Protein AF-A0A7L1PHQ7-F1 (afdb_monomer_lite)

Sequence (65 aa):
QPPEWIRFHRYHGHSATIWSLGVLLYNVVCGDVPFEQDEDIIRGQLFFRRRISLECQHLIKWCLS

Foldseek 3Di:
DALCCVVPVDDDPVLVVLLVVLQVLLCVVQVDGQDDDSVCLNVLDGDRPDDDDPVSVVSSSVSSD

Organism: Oriolus oriolus (NCBI:txid181099)

Secondary structure (DSSP, 8-state):
--HHHHHHS---HHHHHHHHHHHHHHHHHHSS-S-SSHHHHHHT-----S---HHHHHHHHHHT-

Radius of gyration: 11.47 Å; chains: 1; bounding box: 25×22×30 Å

InterPro domains:
  IPR000719 Protein kinase domain [PF00069] (2-64)
  IPR000719 Protein kinase domain [PS50011] (1-65)
  IPR011009 Protein kinase-like domain superfamily [SSF56112] (2-64)
  IPR051138 PIM Serine/Threonine Kinase [PTHR22984] (2-65)

pLDDT: mean 95.13, std 2.51, range [87.12, 98.31]

Structure (mmCIF, N/CA/C/O backbone):
data_AF-A0A7L1PHQ7-F1
#
_entry.id   AF-A0A7L1PHQ7-F1
#
loop_
_atom_site.group_PDB
_atom_site.id
_atom_site.type_symbol
_atom_site.label_atom_id
_atom_site.label_alt_id
_atom_site.label_comp_id
_atom_site.label_asym_id
_atom_site.label_entity_id
_atom_site.label_seq_id
_atom_site.pdbx_PDB_ins_code
_atom_site.Cartn_x
_atom_site.Cartn_y
_atom_site.Cartn_z
_atom_site.occupancy
_atom_site.B_iso_or_equiv
_atom_site.auth_seq_id
_atom_site.auth_comp_id
_atom_site.auth_asym_id
_atom_site.auth_atom_id
_atom_site.pdbx_PDB_model_num
ATOM 1 N N . GLN A 1 1 ? -1.175 0.945 -9.411 1.00 89.31 1 GLN A N 1
ATOM 2 C CA . GLN A 1 1 ? -0.071 0.199 -10.064 1.00 89.31 1 GLN A CA 1
ATOM 3 C C . GLN A 1 1 ? 1.061 0.046 -9.052 1.00 89.31 1 GLN A C 1
ATOM 5 O O . GLN A 1 1 ? 1.055 0.822 -8.102 1.00 89.31 1 GLN A O 1
ATOM 10 N N . PRO A 1 2 ? 1.966 -0.938 -9.174 1.00 94.44 2 PRO A N 1
ATOM 11 C CA . PRO A 1 2 ? 3.077 -1.070 -8.236 1.00 94.44 2 PRO A CA 1
ATOM 12 C C . PRO A 1 2 ? 4.170 -0.013 -8.527 1.00 94.44 2 PRO A C 1
ATOM 14 O O . PRO A 1 2 ? 4.282 0.448 -9.671 1.00 94.44 2 PRO A O 1
ATOM 17 N N . PRO A 1 3 ? 4.949 0.423 -7.522 1.00 94.31 3 PRO A N 1
ATOM 18 C CA . PRO A 1 3 ? 5.857 1.570 -7.636 1.00 94.31 3 PRO A CA 1
ATOM 19 C C . PRO A 1 3 ? 6.957 1.389 -8.692 1.00 94.31 3 PRO A C 1
ATOM 21 O O . PRO A 1 3 ? 7.373 2.360 -9.327 1.00 94.31 3 PRO A O 1
ATOM 24 N N . GLU A 1 4 ? 7.417 0.161 -8.933 1.00 94.38 4 GLU A N 1
ATOM 25 C CA . GLU A 1 4 ? 8.415 -0.152 -9.958 1.00 94.38 4 GLU A CA 1
ATOM 26 C C . GLU A 1 4 ? 7.904 0.093 -11.382 1.00 94.38 4 GLU A C 1
ATOM 28 O O . G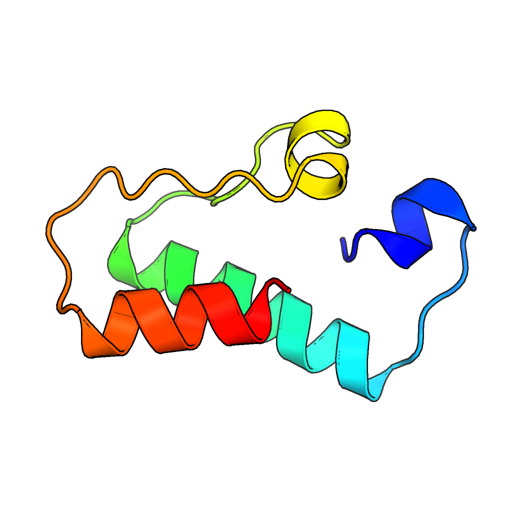LU A 1 4 ? 8.671 0.516 -12.250 1.00 94.38 4 GLU A O 1
ATOM 33 N N . TRP A 1 5 ? 6.601 -0.086 -11.614 1.00 95.62 5 TRP A N 1
ATOM 34 C CA . TRP A 1 5 ? 5.994 0.243 -12.898 1.00 95.62 5 TRP A CA 1
ATOM 35 C C . TRP A 1 5 ? 5.995 1.753 -13.127 1.00 95.62 5 TRP A C 1
ATOM 37 O O . TRP A 1 5 ? 6.399 2.199 -14.195 1.00 95.62 5 TRP A O 1
ATOM 47 N N . ILE A 1 6 ? 5.625 2.535 -12.112 1.00 93.62 6 ILE A N 1
ATOM 48 C CA . ILE A 1 6 ? 5.589 4.001 -12.204 1.00 93.62 6 ILE A CA 1
ATOM 49 C C . ILE A 1 6 ? 6.999 4.556 -12.448 1.00 93.62 6 ILE A C 1
ATOM 51 O O . ILE A 1 6 ? 7.198 5.439 -13.279 1.00 93.62 6 ILE A O 1
ATOM 55 N N . ARG A 1 7 ? 8.008 4.011 -11.757 1.00 92.88 7 ARG A N 1
ATOM 56 C CA . ARG A 1 7 ? 9.393 4.496 -11.862 1.00 92.88 7 ARG A CA 1
ATOM 57 C C . ARG A 1 7 ? 10.118 4.018 -13.117 1.00 92.88 7 ARG A C 1
ATOM 59 O O . ARG A 1 7 ? 10.913 4.765 -13.680 1.00 92.88 7 ARG A O 1
ATOM 66 N N . PHE A 1 8 ? 9.900 2.771 -13.531 1.00 94.62 8 PHE A N 1
ATOM 67 C CA . PHE A 1 8 ? 10.764 2.105 -14.513 1.00 94.62 8 PHE A CA 1
ATOM 68 C C . PHE A 1 8 ? 10.014 1.478 -15.685 1.00 94.62 8 PHE A C 1
ATOM 70 O O . PHE A 1 8 ? 10.662 0.923 -16.570 1.00 94.62 8 PHE A O 1
ATOM 77 N N . HIS A 1 9 ? 8.679 1.538 -15.703 1.00 93.56 9 HIS A N 1
ATOM 78 C CA . HIS A 1 9 ? 7.828 0.880 -16.702 1.00 93.56 9 HIS A CA 1
ATOM 79 C C . HIS A 1 9 ? 8.102 -0.630 -16.817 1.00 93.56 9 HIS A C 1
ATOM 81 O O . HIS A 1 9 ? 7.986 -1.238 -17.882 1.00 93.56 9 HIS A O 1
ATOM 87 N N . ARG A 1 10 ? 8.511 -1.252 -15.705 1.00 92.31 10 ARG A N 1
ATOM 88 C CA . ARG A 1 10 ? 8.832 -2.681 -15.596 1.00 92.31 10 ARG A CA 1
ATOM 89 C C . ARG A 1 10 ? 8.355 -3.181 -14.240 1.00 92.31 10 ARG A C 1
ATOM 91 O O . ARG A 1 10 ? 8.530 -2.483 -13.252 1.00 92.31 10 ARG A O 1
ATOM 98 N N . TYR A 1 11 ? 7.792 -4.384 -14.188 1.00 94.56 11 TYR A N 1
ATOM 99 C CA . TYR A 1 11 ? 7.418 -5.041 -12.935 1.00 94.56 11 TYR A CA 1
ATOM 100 C C . TYR A 1 11 ? 7.604 -6.556 -13.029 1.00 94.56 11 TYR A C 1
ATOM 102 O O . TYR A 1 11 ? 7.627 -7.131 -14.120 1.00 94.56 11 TYR A O 1
ATOM 110 N N . HIS A 1 12 ? 7.709 -7.211 -11.873 1.00 93.00 12 HIS A N 1
ATOM 111 C CA . HIS A 1 12 ? 7.673 -8.668 -11.769 1.00 93.00 12 HIS A CA 1
ATOM 112 C C . HIS A 1 12 ? 6.244 -9.120 -11.464 1.00 93.00 12 HIS A C 1
ATOM 114 O O . HIS A 1 12 ? 5.663 -8.689 -10.473 1.00 93.00 12 HIS A O 1
ATOM 120 N N . GLY A 1 13 ? 5.672 -10.000 -12.296 1.00 94.12 13 GLY A N 1
ATOM 121 C CA . GLY A 1 13 ? 4.248 -10.360 -12.218 1.00 94.12 13 GLY A CA 1
ATOM 122 C C . GLY A 1 13 ? 3.792 -10.865 -10.843 1.00 94.12 13 GLY A C 1
ATOM 123 O O . GLY A 1 13 ? 2.727 -10.477 -10.371 1.00 94.12 13 GLY A O 1
ATOM 124 N N . HIS A 1 14 ? 4.616 -11.667 -10.163 1.00 95.62 14 HIS A N 1
ATOM 125 C CA . HIS A 1 14 ? 4.301 -12.166 -8.822 1.00 95.62 14 HIS A CA 1
ATOM 126 C C . HIS A 1 14 ? 4.224 -11.034 -7.780 1.00 95.62 14 HIS A C 1
ATOM 128 O O . HIS A 1 14 ? 3.215 -10.907 -7.091 1.00 95.62 14 HIS A O 1
ATOM 134 N N . SER A 1 15 ? 5.235 -10.161 -7.717 1.00 95.31 15 SER A N 1
ATOM 135 C CA . SER A 1 15 ? 5.249 -9.014 -6.795 1.00 95.31 15 SER A CA 1
ATOM 136 C C . SER A 1 15 ? 4.135 -8.014 -7.107 1.00 95.31 15 SER A C 1
ATOM 138 O O . SER A 1 15 ? 3.431 -7.578 -6.202 1.00 95.31 15 SER A O 1
ATOM 140 N N . ALA A 1 16 ? 3.887 -7.732 -8.389 1.00 96.12 16 ALA A N 1
ATOM 141 C CA . ALA A 1 16 ? 2.787 -6.871 -8.820 1.00 96.12 16 ALA A CA 1
ATOM 142 C C . ALA A 1 16 ? 1.408 -7.435 -8.431 1.00 96.12 16 ALA A C 1
ATOM 144 O O . ALA A 1 16 ? 0.485 -6.677 -8.116 1.00 96.12 16 ALA A O 1
ATOM 145 N N . THR A 1 17 ? 1.265 -8.765 -8.420 1.00 97.38 17 THR A N 1
ATOM 146 C CA . THR A 1 17 ? 0.046 -9.436 -7.950 1.00 97.38 17 THR A CA 1
ATOM 147 C C . THR A 1 17 ? -0.129 -9.243 -6.446 1.00 97.38 17 THR A C 1
ATOM 149 O O . THR A 1 17 ? -1.203 -8.824 -6.023 1.00 97.38 17 THR A O 1
ATOM 152 N N . ILE A 1 18 ? 0.919 -9.467 -5.644 1.00 98.00 18 ILE A N 1
ATOM 153 C CA . ILE A 1 18 ? 0.888 -9.241 -4.185 1.00 98.00 18 ILE A CA 1
ATOM 154 C C . ILE A 1 18 ? 0.540 -7.782 -3.866 1.00 98.00 18 ILE A C 1
ATOM 156 O O . ILE A 1 18 ? -0.348 -7.529 -3.051 1.00 98.00 18 ILE A O 1
ATOM 160 N N . TRP A 1 19 ? 1.157 -6.832 -4.570 1.00 97.75 19 TRP A N 1
ATOM 161 C CA . TRP A 1 19 ? 0.840 -5.411 -4.441 1.00 97.75 19 TRP A CA 1
ATOM 162 C C . TRP A 1 19 ? -0.641 -5.132 -4.720 1.00 97.75 19 TRP A C 1
ATOM 164 O O . TRP A 1 19 ? -1.335 -4.495 -3.927 1.00 97.75 19 TRP A O 1
ATOM 174 N N . SER A 1 20 ? -1.158 -5.657 -5.834 1.00 97.75 20 SER A N 1
ATOM 175 C CA . SER A 1 20 ? -2.565 -5.488 -6.220 1.00 97.75 20 SER A CA 1
ATOM 176 C C . SER A 1 20 ? -3.521 -6.101 -5.190 1.00 97.75 20 SER A C 1
ATOM 178 O O . SER A 1 20 ? -4.560 -5.510 -4.894 1.00 97.75 20 SER A O 1
ATOM 180 N N . LEU A 1 21 ? -3.156 -7.238 -4.587 1.00 98.25 21 LEU A N 1
ATOM 181 C CA . LEU A 1 21 ? -3.902 -7.842 -3.479 1.00 98.25 21 LEU A CA 1
ATOM 182 C C . LEU A 1 21 ? -3.875 -6.966 -2.220 1.00 98.25 21 LEU A C 1
ATOM 184 O O . LEU A 1 21 ? -4.895 -6.861 -1.544 1.00 98.25 21 LEU A O 1
ATOM 188 N N . GLY A 1 22 ? -2.758 -6.298 -1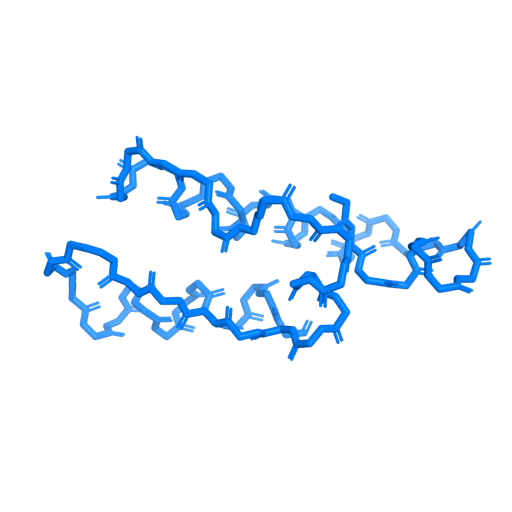.923 1.00 98.06 22 GLY A N 1
ATOM 189 C CA . GLY A 1 22 ? -2.667 -5.317 -0.836 1.00 98.06 22 GLY A CA 1
ATOM 190 C C . GLY A 1 22 ? -3.605 -4.125 -1.035 1.00 98.06 22 GLY A C 1
ATOM 191 O O . GLY A 1 22 ? -4.325 -3.744 -0.110 1.00 98.06 22 GLY A O 1
ATOM 192 N N . VAL A 1 23 ? -3.659 -3.582 -2.258 1.00 97.81 23 VAL A N 1
ATOM 193 C CA . VAL A 1 23 ? -4.580 -2.491 -2.626 1.00 97.81 23 VAL A CA 1
ATOM 194 C C . VAL A 1 23 ? -6.034 -2.944 -2.500 1.00 97.81 23 VAL A C 1
ATOM 196 O O . VAL A 1 23 ? -6.851 -2.234 -1.912 1.00 97.81 23 VAL A O 1
ATOM 199 N N . LEU A 1 24 ? -6.354 -4.137 -3.009 1.00 98.00 24 LEU A N 1
ATOM 200 C CA . LEU A 1 24 ? -7.694 -4.714 -2.915 1.00 98.00 24 LEU A CA 1
ATOM 201 C C . LEU A 1 24 ? -8.111 -4.932 -1.457 1.00 98.00 24 LEU A C 1
ATOM 203 O O . LEU A 1 24 ? -9.214 -4.553 -1.071 1.00 98.00 24 LEU A O 1
ATOM 207 N N . LEU A 1 25 ? -7.231 -5.510 -0.637 1.00 97.94 25 LEU A N 1
ATOM 208 C CA . LEU A 1 25 ? -7.502 -5.741 0.778 1.00 97.94 25 LEU A CA 1
ATOM 209 C C . LEU A 1 25 ? -7.774 -4.422 1.505 1.00 97.94 25 LEU A C 1
ATOM 211 O O . LEU A 1 25 ? -8.765 -4.331 2.228 1.00 97.94 25 LEU A O 1
ATOM 215 N N . TYR A 1 26 ? -6.948 -3.395 1.271 1.00 97.94 26 TYR A N 1
ATOM 216 C CA . TYR A 1 26 ? -7.190 -2.057 1.807 1.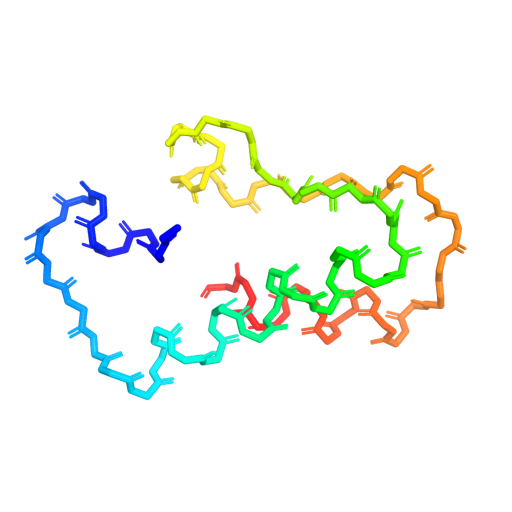00 97.94 26 TYR A CA 1
ATOM 217 C C . TYR A 1 26 ? -8.569 -1.532 1.382 1.00 97.94 26 TYR A C 1
ATOM 219 O O . TYR A 1 26 ? -9.328 -1.055 2.225 1.00 97.94 26 TYR A O 1
ATOM 227 N N . ASN A 1 27 ? -8.935 -1.678 0.105 1.00 96.56 27 ASN A N 1
ATOM 228 C CA . ASN A 1 27 ? -10.229 -1.226 -0.398 1.00 96.56 27 ASN A CA 1
ATOM 229 C C . ASN A 1 27 ? -11.415 -1.912 0.285 1.00 96.56 27 ASN A C 1
ATOM 231 O O . ASN A 1 27 ? -12.359 -1.235 0.687 1.00 96.56 27 ASN A O 1
ATOM 235 N N . VAL A 1 28 ? -11.339 -3.223 0.505 1.00 96.75 28 VAL A N 1
ATOM 236 C CA . VAL A 1 28 ? -12.397 -3.976 1.191 1.00 96.75 28 VAL A CA 1
ATOM 237 C C . VAL A 1 28 ? -12.579 -3.506 2.638 1.00 96.75 28 VAL A C 1
ATOM 239 O O . VAL A 1 28 ? -13.711 -3.368 3.102 1.00 96.75 28 VAL A O 1
ATOM 242 N N . VAL A 1 29 ? -11.489 -3.235 3.365 1.00 96.19 29 VAL A N 1
ATOM 243 C CA . VAL A 1 29 ? -11.570 -2.911 4.804 1.00 96.19 29 VAL A CA 1
ATOM 244 C C . VAL A 1 29 ? -11.775 -1.420 5.086 1.00 96.19 29 VAL A C 1
ATOM 246 O O . VAL A 1 29 ? -12.455 -1.058 6.050 1.00 96.19 29 VAL A O 1
ATOM 249 N N . CYS A 1 30 ? -11.222 -0.539 4.252 1.00 95.06 30 CYS A N 1
ATOM 250 C CA . CYS A 1 30 ? -11.323 0.913 4.406 1.00 95.06 30 CYS A CA 1
ATOM 251 C C . CYS A 1 30 ? -12.436 1.537 3.553 1.00 95.06 30 CYS A C 1
ATOM 253 O O . CYS A 1 30 ? -12.880 2.641 3.872 1.00 95.06 30 CYS A O 1
ATOM 255 N N . GLY A 1 31 ? -12.933 0.832 2.533 1.00 95.00 31 GLY A N 1
ATOM 256 C CA . GLY A 1 31 ? -13.955 1.327 1.605 1.00 95.00 31 GLY A CA 1
ATOM 257 C C . GLY A 1 31 ? -13.454 2.419 0.655 1.00 95.00 31 GLY A C 1
ATOM 258 O O . GLY A 1 31 ? -14.270 3.165 0.128 1.00 95.00 31 GLY A O 1
ATOM 259 N N . ASP A 1 32 ? -12.136 2.548 0.494 1.00 93.81 32 ASP A N 1
ATOM 260 C CA . ASP A 1 32 ? -11.468 3.597 -0.283 1.00 93.81 32 ASP A CA 1
ATOM 261 C C . ASP A 1 32 ? -10.121 3.076 -0.817 1.00 93.81 32 ASP A C 1
ATOM 263 O O . ASP A 1 32 ? -9.698 1.979 -0.450 1.00 93.81 32 ASP A O 1
ATOM 267 N N . VAL A 1 33 ? -9.438 3.809 -1.691 1.00 94.06 33 VAL A N 1
ATOM 268 C CA . VAL A 1 33 ? -8.103 3.433 -2.186 1.00 94.06 33 VAL A CA 1
ATOM 269 C C . VAL A 1 33 ? -6.994 3.904 -1.230 1.00 94.06 33 VAL A C 1
ATOM 271 O O . VAL A 1 33 ? -7.149 4.924 -0.560 1.00 94.06 33 VAL A O 1
ATOM 274 N N . PRO A 1 34 ? -5.868 3.170 -1.122 1.00 95.75 34 PRO A N 1
ATOM 275 C CA . PRO A 1 34 ? -4.755 3.573 -0.259 1.00 95.75 34 PRO A CA 1
ATOM 276 C C . PRO A 1 34 ? -3.942 4.749 -0.820 1.00 95.75 34 PRO A C 1
ATOM 278 O O . PRO A 1 34 ? -3.286 5.442 -0.049 1.00 95.75 34 PRO A O 1
ATOM 281 N N . PHE A 1 35 ? -3.974 4.954 -2.141 1.00 96.25 35 PHE A N 1
ATOM 282 C CA . PHE A 1 35 ? -3.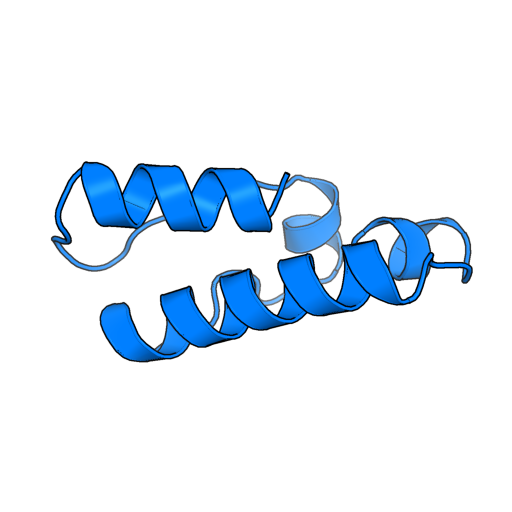196 5.959 -2.865 1.00 96.25 35 PHE A CA 1
ATOM 283 C C . PHE A 1 35 ? -4.075 6.595 -3.945 1.00 96.25 35 PHE A C 1
ATOM 285 O O . PHE A 1 35 ? -4.766 5.866 -4.662 1.00 96.25 35 PHE A O 1
ATOM 292 N N . GLU A 1 36 ? -4.041 7.922 -4.064 1.00 93.19 36 GLU A N 1
ATOM 293 C CA . GLU A 1 36 ? -4.836 8.670 -5.050 1.00 93.19 36 GLU A CA 1
ATOM 294 C C . GLU A 1 36 ? -3.974 9.127 -6.235 1.00 93.19 36 GLU A C 1
ATOM 296 O O . GLU A 1 36 ? -4.467 9.171 -7.362 1.00 93.19 36 GLU A O 1
ATOM 301 N N . GLN A 1 37 ? -2.692 9.427 -5.990 1.00 94.31 37 GLN A N 1
ATOM 302 C CA . GLN A 1 37 ? -1.734 9.878 -7.003 1.00 94.31 37 GLN A CA 1
ATOM 303 C C . GLN A 1 37 ? -0.511 8.955 -7.105 1.00 94.31 37 GLN A C 1
ATOM 305 O O . GLN A 1 37 ? -0.172 8.218 -6.173 1.00 94.31 37 GLN A O 1
ATOM 310 N N . ASP A 1 38 ? 0.202 9.038 -8.229 1.00 94.38 38 ASP A N 1
ATOM 311 C CA . ASP A 1 38 ? 1.435 8.278 -8.458 1.00 94.38 38 ASP A CA 1
ATOM 312 C C . ASP A 1 38 ? 2.524 8.629 -7.429 1.00 94.38 38 ASP A C 1
ATOM 314 O O . ASP A 1 38 ? 3.271 7.752 -6.981 1.00 94.38 38 ASP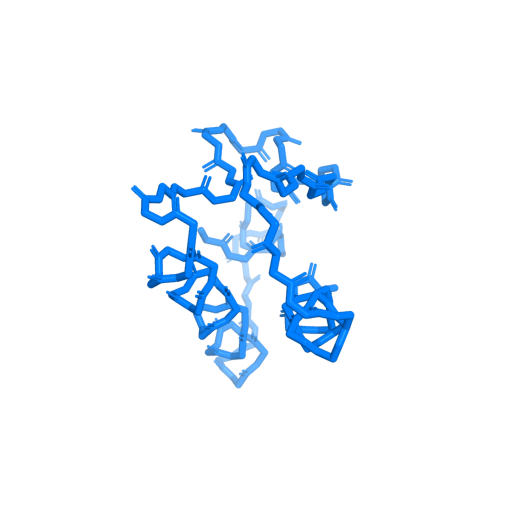 A O 1
ATOM 318 N N . GLU A 1 39 ? 2.587 9.884 -6.974 1.00 94.62 39 GLU A N 1
ATOM 319 C CA . GLU A 1 39 ? 3.514 10.309 -5.923 1.00 94.62 39 GLU A CA 1
ATOM 320 C C . GLU A 1 39 ? 3.245 9.616 -4.581 1.00 94.62 39 GLU A C 1
ATOM 322 O O . GLU A 1 39 ? 4.193 9.330 -3.843 1.00 94.62 39 GLU A O 1
ATOM 327 N N . ASP A 1 40 ? 1.983 9.314 -4.262 1.00 94.56 40 ASP A N 1
ATOM 328 C CA . ASP A 1 40 ? 1.614 8.621 -3.023 1.00 94.56 40 ASP A CA 1
ATOM 329 C C . ASP A 1 40 ? 2.104 7.171 -3.053 1.00 94.56 40 ASP A C 1
ATOM 331 O O . ASP A 1 40 ? 2.669 6.678 -2.072 1.00 94.56 40 ASP A O 1
ATOM 335 N N . ILE A 1 41 ? 1.974 6.522 -4.215 1.00 95.00 41 ILE A N 1
ATOM 336 C CA . ILE A 1 41 ? 2.478 5.167 -4.465 1.00 95.00 41 ILE A CA 1
ATOM 337 C C . ILE A 1 41 ? 4.006 5.143 -4.343 1.00 95.00 41 ILE A C 1
ATOM 339 O O . ILE A 1 41 ? 4.567 4.271 -3.682 1.00 95.00 41 ILE A O 1
ATOM 343 N N . ILE A 1 42 ? 4.692 6.124 -4.938 1.00 94.69 42 ILE A N 1
ATOM 344 C CA . ILE A 1 42 ? 6.157 6.250 -4.885 1.00 94.69 42 ILE A CA 1
ATOM 345 C C . ILE A 1 42 ? 6.658 6.489 -3.456 1.00 94.69 42 ILE A C 1
ATOM 347 O O . ILE A 1 42 ? 7.755 6.027 -3.123 1.00 94.69 42 ILE A O 1
ATOM 351 N N . ARG A 1 43 ? 5.901 7.235 -2.641 1.00 93.62 43 ARG A N 1
ATOM 352 C CA . ARG A 1 43 ? 6.215 7.514 -1.231 1.00 93.62 43 ARG A CA 1
ATOM 353 C C . ARG A 1 43 ? 5.884 6.344 -0.305 1.00 93.62 43 ARG A C 1
ATOM 355 O O . ARG A 1 43 ? 6.488 6.259 0.762 1.00 93.62 43 ARG A O 1
ATOM 362 N N . GLY A 1 44 ? 4.932 5.487 -0.677 1.00 92.00 44 GLY A N 1
ATOM 363 C CA . GLY A 1 44 ? 4.515 4.323 0.111 1.00 92.00 44 GLY A CA 1
ATOM 364 C C . GLY A 1 44 ? 3.875 4.679 1.459 1.00 92.00 44 GLY A C 1
ATOM 365 O O . GLY A 1 44 ? 3.858 3.859 2.376 1.00 92.00 44 GLY A O 1
ATOM 366 N N . GLN A 1 45 ? 3.376 5.910 1.626 1.00 89.00 45 GLN A N 1
ATOM 367 C CA . GLN A 1 45 ? 2.760 6.336 2.884 1.00 89.00 45 GLN A CA 1
ATOM 368 C C . GLN A 1 45 ? 1.301 5.884 2.955 1.00 89.00 45 GLN A C 1
ATOM 370 O O . GLN A 1 45 ? 0.449 6.373 2.222 1.00 89.00 45 GLN A O 1
ATOM 375 N N . LEU A 1 46 ? 1.016 4.964 3.876 1.00 92.69 46 LEU A N 1
ATOM 376 C CA . LEU A 1 46 ? -0.323 4.427 4.113 1.00 92.69 46 LEU A CA 1
ATOM 377 C C . LEU A 1 46 ? -1.017 5.127 5.282 1.00 92.69 46 LEU A C 1
ATOM 379 O O . LEU A 1 46 ? -0.498 5.146 6.401 1.00 92.69 46 LEU A O 1
ATOM 383 N N . PHE A 1 47 ? -2.239 5.606 5.045 1.00 92.38 47 PHE A N 1
ATOM 384 C CA . PHE A 1 47 ? -3.088 6.228 6.061 1.00 92.38 47 PHE A CA 1
ATOM 385 C C . PHE A 1 47 ? -4.385 5.447 6.246 1.00 92.38 47 PHE A C 1
ATOM 387 O O . PHE A 1 47 ? -5.284 5.528 5.421 1.00 92.38 47 PHE A O 1
ATOM 394 N N . PHE A 1 48 ? -4.531 4.733 7.361 1.00 93.88 48 PHE A N 1
ATOM 395 C CA . PHE A 1 48 ? -5.754 3.982 7.649 1.00 93.88 48 PHE A CA 1
ATOM 396 C C . PHE A 1 48 ? -6.863 4.910 8.159 1.00 93.88 48 PHE A C 1
ATOM 398 O O . PHE A 1 48 ? -6.898 5.273 9.334 1.00 93.88 48 PHE A O 1
ATOM 405 N N . ARG A 1 49 ? -7.802 5.272 7.274 1.00 87.12 49 ARG A N 1
ATOM 406 C CA . ARG A 1 49 ? -8.958 6.134 7.607 1.00 87.12 49 ARG A CA 1
ATOM 407 C C . ARG A 1 49 ? -10.008 5.436 8.494 1.00 87.12 49 ARG A C 1
ATOM 409 O O . ARG A 1 49 ? -10.894 6.092 9.033 1.00 87.12 49 ARG A O 1
ATOM 416 N N . ARG A 1 50 ? -9.917 4.109 8.66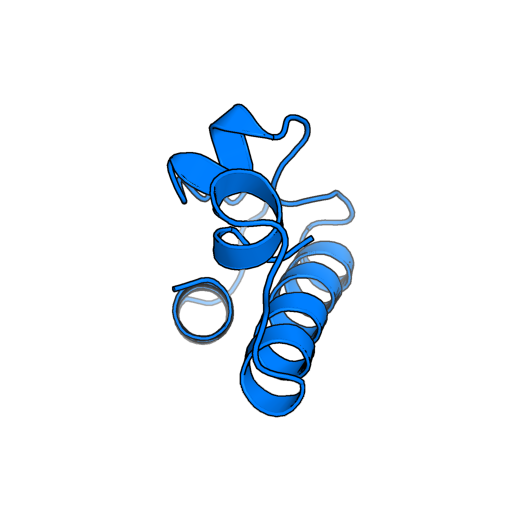8 1.00 91.38 50 ARG A N 1
ATOM 417 C CA . ARG A 1 50 ? -10.794 3.301 9.536 1.00 91.38 50 ARG A CA 1
ATOM 418 C C . ARG A 1 50 ? -9.990 2.542 10.585 1.00 91.38 50 ARG A C 1
ATOM 420 O O . ARG A 1 50 ? -8.852 2.147 10.341 1.00 91.38 50 ARG A O 1
ATOM 427 N N . ARG A 1 51 ? -10.612 2.277 11.738 1.00 94.19 51 ARG A N 1
ATOM 428 C CA . ARG A 1 51 ? -10.049 1.358 12.735 1.00 94.19 51 ARG A CA 1
ATOM 429 C C . ARG A 1 51 ? -10.155 -0.071 12.211 1.00 94.19 51 ARG A C 1
ATOM 431 O O . ARG A 1 51 ? -11.253 -0.604 12.097 1.00 94.19 51 ARG A O 1
ATOM 438 N N . ILE A 1 52 ? -9.007 -0.668 11.927 1.00 95.50 52 ILE A N 1
ATOM 439 C CA . ILE A 1 52 ? -8.859 -2.077 11.565 1.00 95.50 52 ILE A CA 1
ATOM 440 C C . ILE A 1 52 ? -7.816 -2.718 12.483 1.00 95.50 52 ILE A C 1
ATOM 442 O O . ILE A 1 52 ? -7.005 -2.009 13.091 1.00 95.50 52 ILE A O 1
ATOM 446 N N . SER A 1 53 ? -7.842 -4.045 12.599 1.00 97.56 53 SER A N 1
ATOM 447 C CA . SER A 1 53 ? -6.928 -4.775 13.481 1.00 97.56 53 SER A CA 1
ATOM 448 C C . SER A 1 53 ? -5.460 -4.559 13.095 1.00 97.56 53 SER A C 1
ATOM 450 O O . SER A 1 53 ? -5.141 -4.291 11.932 1.00 97.56 53 SER A O 1
ATOM 452 N N . LEU A 1 54 ? -4.558 -4.666 14.072 1.00 97.44 54 LEU A N 1
ATOM 453 C CA . LEU A 1 54 ? -3.120 -4.482 13.847 1.00 97.44 54 LEU A CA 1
ATOM 454 C C . LEU A 1 54 ? -2.577 -5.518 12.860 1.00 97.44 54 LEU A C 1
ATOM 456 O O . LEU A 1 54 ? -1.764 -5.190 12.001 1.00 97.44 54 LEU A O 1
ATOM 460 N N . GLU A 1 55 ? -3.090 -6.743 12.925 1.00 98.31 55 GLU A N 1
ATOM 461 C CA . GLU A 1 55 ? -2.742 -7.843 12.029 1.00 98.31 55 GLU A CA 1
ATOM 462 C C . GLU A 1 55 ? -3.109 -7.507 10.580 1.00 98.31 55 GLU A C 1
ATOM 464 O O . GLU A 1 55 ? -2.317 -7.735 9.666 1.00 98.31 55 GLU A O 1
ATOM 469 N N . CYS A 1 56 ? -4.280 -6.898 10.367 1.00 97.50 56 CYS A N 1
ATOM 470 C CA . CYS A 1 56 ? -4.708 -6.460 9.043 1.00 97.50 56 CYS A CA 1
ATOM 471 C C . CYS A 1 56 ? -3.831 -5.309 8.527 1.00 97.50 56 CYS A C 1
ATOM 473 O O . CYS A 1 56 ? -3.388 -5.346 7.380 1.00 97.50 56 CYS A O 1
ATOM 475 N N . GLN A 1 57 ? -3.497 -4.332 9.381 1.00 97.56 57 GLN A N 1
ATOM 476 C CA . GLN A 1 57 ? -2.572 -3.252 9.009 1.00 97.56 57 GLN A CA 1
ATOM 477 C C . GLN A 1 57 ? -1.191 -3.793 8.631 1.00 97.56 57 GLN A C 1
ATOM 479 O O . GLN A 1 57 ? -0.599 -3.325 7.661 1.00 97.56 57 GLN A O 1
ATOM 484 N N . HIS A 1 58 ? -0.672 -4.764 9.384 1.00 97.62 58 HIS A N 1
ATOM 485 C CA . HIS A 1 58 ? 0.620 -5.388 9.106 1.00 97.62 58 HIS A CA 1
ATOM 486 C C . HIS A 1 58 ? 0.612 -6.127 7.770 1.00 97.62 58 HIS A C 1
ATOM 488 O O . HIS A 1 58 ? 1.526 -5.926 6.974 1.00 97.62 58 HIS A O 1
ATOM 494 N N . LEU A 1 59 ? -0.428 -6.918 7.494 1.00 98.12 59 LEU A N 1
ATOM 495 C CA . LEU A 1 59 ? -0.551 -7.624 6.220 1.00 98.12 59 LEU A CA 1
ATOM 496 C C . LEU A 1 59 ? -0.632 -6.648 5.039 1.00 98.12 59 LEU A C 1
ATOM 498 O O . LEU A 1 59 ? 0.074 -6.826 4.052 1.00 98.12 59 LEU A O 1
ATOM 502 N N . ILE A 1 60 ? -1.439 -5.587 5.153 1.00 98.00 60 ILE A N 1
ATOM 503 C CA . ILE A 1 60 ? -1.560 -4.566 4.103 1.00 98.00 60 ILE A CA 1
ATOM 504 C C . ILE A 1 60 ? -0.215 -3.878 3.859 1.00 98.00 60 ILE A C 1
ATOM 506 O O . ILE A 1 60 ? 0.209 -3.765 2.713 1.00 98.00 60 ILE A O 1
ATOM 510 N N . LYS A 1 61 ? 0.477 -3.451 4.923 1.00 96.69 61 LYS A N 1
ATOM 511 C CA . LYS A 1 61 ? 1.806 -2.831 4.807 1.00 96.69 61 LYS A CA 1
ATOM 512 C C . LYS A 1 61 ? 2.809 -3.771 4.150 1.00 96.69 61 LYS A C 1
ATOM 514 O O . LYS A 1 61 ? 3.580 -3.325 3.312 1.00 96.69 61 LYS A O 1
ATOM 519 N N . TRP A 1 62 ? 2.779 -5.055 4.499 1.00 97.12 62 TRP A N 1
ATOM 520 C CA . TRP A 1 62 ? 3.670 -6.054 3.916 1.00 97.12 62 TRP A CA 1
ATOM 521 C C . TRP A 1 62 ? 3.410 -6.261 2.420 1.00 97.12 62 TRP A C 1
ATOM 523 O O . TRP A 1 62 ? 4.355 -6.291 1.639 1.00 97.12 62 TRP A O 1
ATOM 533 N N . CYS A 1 63 ? 2.143 -6.339 2.005 1.00 97.69 63 CYS A N 1
ATOM 534 C CA . CYS A 1 63 ? 1.797 -6.443 0.587 1.00 97.69 63 CYS A CA 1
ATOM 535 C C . CYS A 1 63 ? 2.175 -5.190 -0.221 1.00 97.69 63 CYS A C 1
ATOM 537 O O . CYS A 1 63 ? 2.414 -5.299 -1.419 1.00 97.69 63 CYS A O 1
ATOM 539 N N . LEU A 1 64 ? 2.179 -4.015 0.419 1.00 96.75 64 LEU A N 1
ATOM 540 C CA . LEU A 1 64 ? 2.421 -2.704 -0.197 1.00 96.75 64 LEU A CA 1
ATOM 541 C C . LEU A 1 64 ? 3.823 -2.142 0.101 1.00 96.75 64 LEU A C 1
ATOM 543 O O . LEU A 1 64 ? 4.012 -0.925 0.104 1.00 96.75 64 LEU A O 1
ATOM 547 N N . SER A 1 65 ? 4.780 -3.019 0.404 1.00 88.75 65 SER A N 1
ATOM 548 C CA . SER A 1 65 ? 6.196 -2.665 0.579 1.00 88.75 65 SER A CA 1
ATOM 549 C C . SER A 1 65 ? 6.974 -2.742 -0.731 1.00 88.75 65 SER A C 1
ATOM 551 O O . SER A 1 65 ? 6.603 -3.567 -1.596 1.00 88.75 65 SER A O 1
#